Protein AF-A0A0F9J6Z3-F1 (afdb_monomer_lite)

Radius of gyration: 13.73 Å; chains: 1; bounding box: 33×37×26 Å

Secondary structure (DSSP, 8-state):
--TT-EEEE-HHHHHHHS--STTSS-SSHHHHHHHHSTTGGGT-EEEEE-TTT-PEEEEE----SS-------GGGTEEE-TTS-EEE-

Structure (mmCIF, N/CA/C/O backbone):
data_AF-A0A0F9J6Z3-F1
#
_entry.id   AF-A0A0F9J6Z3-F1
#
loop_
_atom_site.group_PDB
_atom_site.id
_atom_site.type_symbol
_atom_site.label_atom_id
_atom_site.label_alt_id
_atom_site.label_comp_id
_atom_site.label_asym_id
_atom_site.label_entity_id
_atom_site.label_seq_id
_atom_site.pdbx_PDB_ins_code
_atom_site.Cartn_x
_atom_site.Cartn_y
_atom_site.Cartn_z
_atom_site.occupancy
_atom_site.B_iso_or_equiv
_atom_site.auth_seq_id
_atom_site.auth_comp_id
_atom_site.auth_asym_id
_atom_site.auth_atom_id
_atom_site.pdbx_PDB_model_num
ATOM 1 N N . MET A 1 1 ? -14.465 5.742 -2.129 1.00 79.44 1 MET A N 1
ATOM 2 C CA . MET A 1 1 ? -14.095 5.803 -0.704 1.00 79.44 1 MET A CA 1
ATOM 3 C C . MET A 1 1 ? -13.954 7.263 -0.294 1.00 79.44 1 MET A C 1
ATOM 5 O O . MET A 1 1 ? -13.335 8.014 -1.048 1.00 79.44 1 MET A O 1
ATOM 9 N N . LYS A 1 2 ? -14.589 7.681 0.800 1.00 85.12 2 LYS A N 1
ATOM 10 C CA . LYS A 1 2 ? -14.528 9.024 1.407 1.00 85.12 2 LYS A CA 1
ATOM 11 C C . LYS A 1 2 ? -13.393 9.093 2.444 1.00 85.12 2 LYS A C 1
ATOM 13 O O . LYS A 1 2 ? -12.973 8.039 2.915 1.00 85.12 2 LYS A O 1
ATOM 18 N N . PRO A 1 3 ? -12.878 10.285 2.798 1.00 83.50 3 PRO A N 1
ATOM 19 C CA . PRO A 1 3 ? -11.942 10.420 3.914 1.00 83.50 3 PRO A CA 1
ATOM 20 C C . PRO A 1 3 ? -12.490 9.773 5.196 1.00 83.50 3 PRO A C 1
ATOM 22 O O . PRO A 1 3 ? -13.671 9.919 5.506 1.00 83.50 3 PRO A O 1
ATOM 25 N N . GLY A 1 4 ? -11.642 9.033 5.908 1.00 80.19 4 GLY A N 1
ATOM 26 C CA . GLY A 1 4 ? -11.999 8.272 7.108 1.00 80.19 4 GLY A CA 1
ATOM 27 C C . GLY A 1 4 ? -12.577 6.877 6.842 1.00 80.19 4 GLY A C 1
ATOM 28 O O . GLY A 1 4 ? -12.738 6.105 7.783 1.00 80.19 4 GLY A O 1
ATOM 29 N N . GLU A 1 5 ? -12.866 6.524 5.587 1.00 86.75 5 GLU A N 1
ATOM 30 C CA . GLU A 1 5 ? -13.270 5.164 5.228 1.00 86.75 5 GLU A CA 1
ATOM 31 C C . GLU A 1 5 ? -12.047 4.264 4.998 1.00 86.75 5 GLU A C 1
ATOM 33 O O . GLU A 1 5 ? -11.008 4.695 4.480 1.00 86.75 5 GLU A O 1
ATOM 38 N N . CYS A 1 6 ? -12.219 2.988 5.346 1.00 91.00 6 CYS A N 1
ATOM 39 C CA . CYS A 1 6 ? -11.231 1.937 5.152 1.00 91.00 6 CYS A CA 1
ATOM 40 C C . CYS A 1 6 ? -11.823 0.784 4.340 1.00 91.00 6 CYS A C 1
ATOM 42 O O . CYS A 1 6 ? -12.992 0.426 4.493 1.00 91.00 6 CYS A O 1
ATOM 44 N N . LEU A 1 7 ? -10.977 0.161 3.531 1.00 93.69 7 LEU A N 1
ATOM 45 C CA . LEU A 1 7 ? -11.258 -1.051 2.783 1.00 93.69 7 LEU A CA 1
ATOM 46 C C . LEU A 1 7 ? -10.238 -2.116 3.180 1.00 93.69 7 LEU A C 1
ATOM 48 O O . LEU A 1 7 ? -9.037 -1.886 3.079 1.00 93.69 7 LEU A O 1
ATOM 52 N N . ARG A 1 8 ? -10.711 -3.292 3.594 1.00 95.38 8 ARG A N 1
ATOM 53 C CA . ARG A 1 8 ? -9.857 -4.470 3.776 1.00 95.38 8 ARG A CA 1
ATOM 54 C C . ARG A 1 8 ? -9.916 -5.328 2.517 1.00 95.38 8 ARG A C 1
ATOM 56 O O . ARG A 1 8 ? -11.002 -5.658 2.045 1.00 95.38 8 ARG A O 1
ATOM 63 N N . VAL A 1 9 ? -8.751 -5.686 1.994 1.00 95.38 9 VAL A N 1
ATOM 64 C CA . VAL A 1 9 ? -8.584 -6.516 0.802 1.00 95.38 9 VAL A CA 1
ATOM 65 C C . VAL A 1 9 ? -7.774 -7.747 1.178 1.00 95.38 9 VAL A C 1
ATOM 67 O O . VAL A 1 9 ? -6.743 -7.635 1.840 1.00 95.38 9 VAL A O 1
ATOM 70 N N . SER A 1 10 ? -8.228 -8.921 0.735 1.00 96.12 10 SER A N 1
ATOM 71 C CA . SER A 1 10 ? -7.489 -10.161 0.963 1.00 96.12 10 SER A CA 1
ATOM 72 C C . SER A 1 10 ? -6.080 -10.065 0.388 1.00 96.12 10 SER A C 1
ATOM 74 O O . SER A 1 10 ? -5.907 -9.635 -0.756 1.00 96.12 10 SER A O 1
ATOM 76 N N . ARG A 1 11 ? -5.084 -10.535 1.144 1.00 92.12 11 ARG A N 1
ATOM 77 C CA . ARG A 1 11 ? -3.679 -10.509 0.710 1.00 92.12 11 ARG A CA 1
ATOM 78 C C . ARG A 1 11 ? -3.461 -11.134 -0.667 1.00 92.12 11 ARG A C 1
ATOM 80 O O . ARG A 1 11 ? -2.750 -10.568 -1.481 1.00 92.12 11 ARG A O 1
ATOM 87 N N . PHE A 1 12 ? -4.116 -12.260 -0.956 1.00 93.50 12 PHE A N 1
ATOM 88 C CA . PHE A 1 12 ? -3.922 -12.988 -2.212 1.00 93.50 12 PHE A CA 1
ATOM 89 C C . PHE A 1 12 ? -4.421 -12.180 -3.410 1.00 93.50 12 PHE A C 1
ATOM 91 O O . PHE A 1 12 ? -3.698 -12.025 -4.388 1.00 93.50 12 PHE A O 1
ATOM 98 N N . VAL A 1 13 ? -5.614 -11.591 -3.282 1.00 93.75 13 VAL A N 1
ATOM 99 C CA . VAL A 1 13 ? -6.214 -10.728 -4.309 1.00 93.75 13 VAL A CA 1
ATOM 100 C C . VAL A 1 13 ? -5.368 -9.475 -4.520 1.00 93.75 13 VAL A C 1
ATOM 102 O O . VAL A 1 13 ? -5.143 -9.054 -5.650 1.00 93.75 13 VAL A O 1
ATOM 105 N N . PHE A 1 14 ? -4.877 -8.879 -3.432 1.00 92.69 14 PHE A N 1
A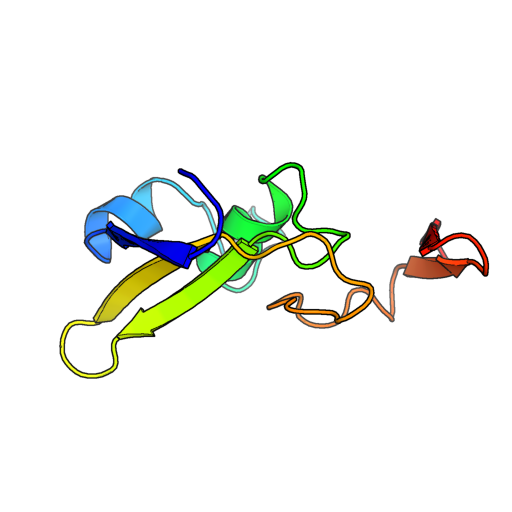TOM 106 C CA . PHE A 1 14 ? -4.068 -7.670 -3.509 1.00 92.69 14 PHE A CA 1
ATOM 107 C C . PHE A 1 14 ? -2.719 -7.927 -4.195 1.00 92.69 14 PHE A C 1
ATOM 109 O O . PHE A 1 14 ? -2.321 -7.183 -5.085 1.00 92.69 14 PHE A O 1
ATOM 116 N N . THR A 1 15 ? -2.029 -9.003 -3.817 1.00 90.44 15 THR A N 1
ATOM 117 C CA . THR A 1 15 ? -0.746 -9.405 -4.406 1.00 90.44 15 THR A CA 1
ATOM 118 C C . 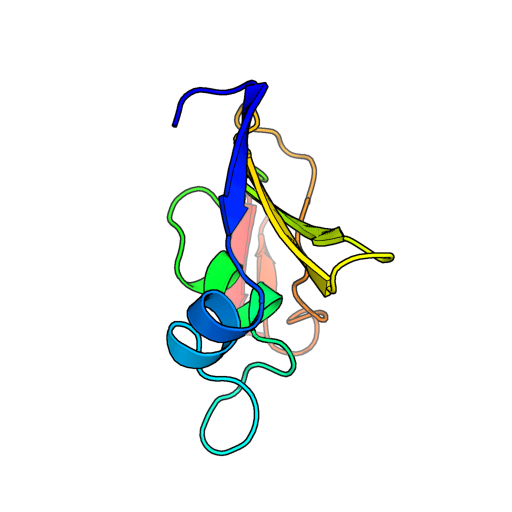THR A 1 15 ? -0.874 -9.779 -5.887 1.00 90.44 15 THR A C 1
ATOM 120 O O . THR A 1 15 ? 0.024 -9.472 -6.663 1.00 90.44 15 THR A O 1
ATOM 123 N N . GLU A 1 16 ? -1.983 -10.401 -6.298 1.00 91.00 16 GLU A N 1
ATOM 124 C CA . GLU A 1 16 ? -2.259 -10.706 -7.709 1.00 91.00 16 GLU A CA 1
ATOM 125 C C . GLU A 1 16 ? -2.544 -9.439 -8.534 1.00 91.00 16 GLU A C 1
ATOM 127 O O . GLU A 1 16 ? -2.100 -9.327 -9.675 1.00 91.00 16 GLU A O 1
ATOM 132 N N . ALA A 1 17 ? -3.242 -8.460 -7.949 1.00 90.31 17 ALA A N 1
ATOM 133 C CA . ALA A 1 17 ? -3.588 -7.210 -8.622 1.00 90.31 17 ALA A CA 1
ATOM 134 C C . ALA A 1 17 ? -2.395 -6.252 -8.804 1.00 90.31 17 ALA A C 1
ATOM 1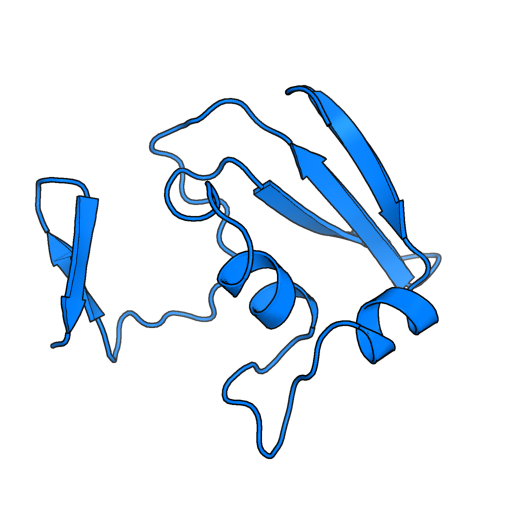36 O O . ALA A 1 17 ? -2.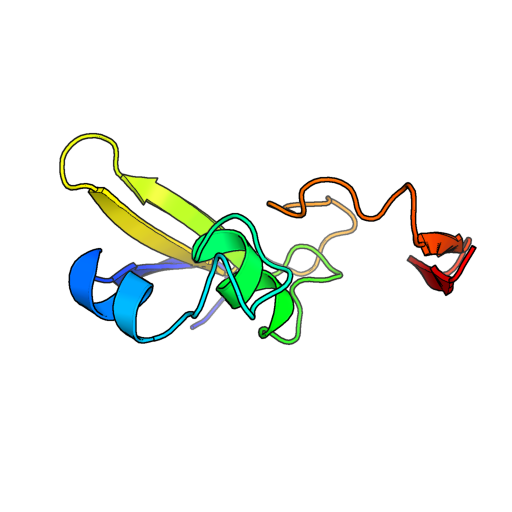384 -5.464 -9.752 1.00 90.31 17 ALA A O 1
ATOM 137 N N . PHE A 1 18 ? -1.398 -6.299 -7.914 1.00 89.19 18 PHE A N 1
ATOM 138 C CA . PHE A 1 18 ? -0.282 -5.351 -7.893 1.00 89.19 18 PHE A CA 1
ATOM 139 C C . PHE A 1 18 ? 1.069 -6.052 -8.039 1.00 89.19 18 PHE A C 1
ATOM 141 O O . PHE A 1 18 ? 1.644 -6.532 -7.066 1.00 89.19 18 PHE A O 1
ATOM 148 N N . ALA A 1 19 ? 1.600 -6.058 -9.266 1.00 83.06 19 ALA A N 1
ATOM 149 C CA . ALA A 1 19 ? 2.884 -6.674 -9.587 1.00 83.06 19 ALA A CA 1
ATOM 150 C C . ALA A 1 19 ? 4.073 -5.987 -8.882 1.00 83.06 19 ALA A C 1
ATOM 152 O O . ALA A 1 19 ? 4.290 -4.777 -8.995 1.00 83.06 19 ALA A O 1
ATOM 153 N N . PHE A 1 20 ? 4.895 -6.795 -8.220 1.00 85.19 20 PHE A N 1
ATOM 154 C CA . PHE A 1 20 ? 6.100 -6.404 -7.487 1.00 85.19 20 PHE A CA 1
ATOM 155 C C . PHE A 1 20 ? 7.195 -7.460 -7.718 1.00 85.19 20 PHE A C 1
ATOM 157 O O . PHE A 1 20 ? 6.898 -8.593 -8.100 1.00 85.19 20 PHE A O 1
ATOM 164 N N . GLY A 1 21 ? 8.461 -7.090 -7.524 1.00 81.00 21 GLY A N 1
ATOM 165 C CA . GLY A 1 21 ? 9.609 -7.897 -7.947 1.00 81.00 21 GLY A CA 1
ATOM 166 C C . GLY A 1 21 ? 9.784 -7.924 -9.471 1.00 81.00 21 GLY A C 1
ATOM 167 O O . GLY A 1 21 ? 9.020 -7.308 -10.205 1.00 81.00 21 GLY A O 1
ATOM 168 N N . TRP A 1 22 ? 10.799 -8.623 -9.984 1.00 74.56 22 TRP A N 1
ATOM 169 C CA . TRP A 1 22 ? 11.120 -8.616 -11.420 1.00 74.56 22 TRP A CA 1
ATOM 170 C C . TRP A 1 22 ? 9.936 -9.080 -12.301 1.00 74.56 22 TRP A C 1
ATOM 172 O O . TRP A 1 22 ? 9.382 -10.148 -12.030 1.00 74.56 22 TRP A O 1
ATOM 182 N N . PRO A 1 23 ? 9.563 -8.356 -13.381 1.00 82.62 23 PRO A N 1
ATOM 183 C CA . PRO A 1 23 ? 10.241 -7.206 -14.004 1.00 82.62 23 PRO A CA 1
ATOM 184 C C . PRO A 1 23 ? 9.778 -5.819 -13.503 1.00 82.62 23 PRO A C 1
ATOM 186 O O . PRO A 1 23 ? 10.109 -4.804 -14.110 1.00 82.62 23 PRO A O 1
ATOM 189 N N . SER A 1 24 ? 8.981 -5.759 -12.437 1.00 81.19 24 SER A N 1
ATOM 190 C CA . SER A 1 24 ? 8.549 -4.516 -11.793 1.00 81.19 24 SER A CA 1
ATOM 191 C C . SER A 1 24 ? 9.704 -3.830 -11.056 1.00 81.19 24 SER A C 1
ATOM 193 O O . SER A 1 24 ? 10.642 -4.476 -10.588 1.00 81.19 24 SER A O 1
ATOM 195 N N . ILE A 1 25 ? 9.607 -2.507 -10.921 1.00 80.38 25 ILE A N 1
ATOM 196 C CA . ILE A 1 25 ? 10.516 -1.694 -10.096 1.00 80.38 25 ILE A CA 1
ATOM 197 C C . ILE A 1 25 ? 10.086 -1.642 -8.623 1.00 80.38 25 ILE A C 1
ATOM 199 O O . ILE A 1 25 ? 10.786 -1.056 -7.804 1.00 80.38 25 ILE A O 1
ATOM 203 N N . TYR A 1 26 ? 8.909 -2.181 -8.298 1.00 82.62 26 TYR A N 1
ATOM 204 C CA . TYR A 1 26 ? 8.346 -2.123 -6.954 1.00 82.62 26 TYR A CA 1
ATOM 205 C C . TYR A 1 26 ? 8.817 -3.312 -6.120 1.00 82.62 26 TYR A C 1
ATOM 207 O O . TYR A 1 26 ? 8.739 -4.456 -6.566 1.00 82.62 26 TYR A O 1
ATOM 215 N N . GLU A 1 27 ? 9.261 -3.051 -4.895 1.00 84.69 27 GLU A N 1
ATOM 216 C CA . GLU A 1 27 ? 9.712 -4.071 -3.944 1.00 84.69 27 GLU A CA 1
ATOM 217 C C . GLU A 1 27 ? 8.538 -4.752 -3.238 1.00 84.69 27 GLU A C 1
ATOM 219 O O . GLU A 1 27 ? 8.626 -5.917 -2.854 1.00 84.69 27 GLU A O 1
ATOM 224 N N . THR A 1 28 ? 7.418 -4.038 -3.083 1.00 87.56 28 THR A N 1
ATOM 225 C CA . THR A 1 28 ? 6.219 -4.547 -2.409 1.00 87.56 28 THR A CA 1
ATOM 226 C C . THR A 1 28 ? 4.948 -4.249 -3.210 1.00 87.56 28 THR A C 1
ATOM 228 O O . THR A 1 28 ? 4.883 -3.245 -3.927 1.00 87.56 28 THR A O 1
ATOM 231 N N . PRO A 1 29 ? 3.890 -5.071 -3.070 1.00 88.81 29 PRO A N 1
ATOM 232 C CA . PRO A 1 29 ? 2.607 -4.792 -3.716 1.00 88.81 29 PRO A CA 1
ATOM 233 C C . PRO A 1 29 ? 1.957 -3.508 -3.173 1.00 88.81 29 PRO A C 1
ATOM 235 O O . PRO A 1 29 ? 1.256 -2.816 -3.905 1.00 88.81 29 PRO A O 1
ATOM 238 N N . ILE A 1 30 ? 2.217 -3.143 -1.909 1.00 89.94 30 ILE A N 1
ATOM 239 C CA . ILE A 1 30 ? 1.745 -1.881 -1.313 1.00 89.94 30 ILE A CA 1
ATOM 240 C C . ILE A 1 30 ? 2.372 -0.680 -2.032 1.00 89.94 30 ILE A C 1
ATOM 242 O O . ILE A 1 30 ? 1.662 0.262 -2.382 1.00 89.94 30 ILE A O 1
ATOM 246 N N . GLN A 1 31 ? 3.675 -0.732 -2.313 1.00 82.88 31 GLN A N 1
ATOM 247 C CA . GLN A 1 31 ? 4.361 0.311 -3.076 1.00 82.88 31 GLN A CA 1
ATOM 248 C C . GLN A 1 31 ? 3.787 0.437 -4.496 1.00 82.88 31 GLN A C 1
ATOM 250 O O . GLN A 1 31 ? 3.537 1.549 -4.971 1.00 82.88 31 GLN A O 1
ATOM 255 N N . ALA A 1 32 ? 3.543 -0.695 -5.163 1.00 85.56 32 ALA A N 1
ATOM 256 C CA . ALA A 1 32 ? 2.933 -0.730 -6.491 1.00 85.56 32 ALA A CA 1
ATOM 257 C C . ALA A 1 32 ? 1.516 -0.120 -6.493 1.00 85.56 32 ALA A C 1
ATOM 259 O O . ALA A 1 32 ? 1.188 0.691 -7.365 1.00 85.56 32 ALA A O 1
ATOM 260 N N . PHE A 1 33 ? 0.699 -0.441 -5.484 1.00 88.31 33 PHE A N 1
ATOM 261 C CA . PHE A 1 33 ? -0.619 0.162 -5.283 1.00 88.31 33 PHE A CA 1
ATOM 262 C C . PHE A 1 33 ? -0.533 1.676 -5.096 1.00 88.31 33 PHE A C 1
ATOM 264 O O . PHE A 1 33 ? -1.141 2.421 -5.864 1.00 88.31 33 PHE A O 1
ATOM 271 N N . LEU A 1 34 ? 0.243 2.150 -4.116 1.00 84.00 34 LEU A N 1
ATOM 272 C CA . LEU A 1 34 ? 0.330 3.580 -3.810 1.00 84.00 34 LEU A CA 1
ATOM 273 C C . LEU A 1 34 ? 0.847 4.382 -5.008 1.00 84.00 34 LEU A C 1
ATOM 275 O O . LEU A 1 34 ? 0.341 5.472 -5.271 1.00 84.00 34 LEU A O 1
ATOM 279 N N . SER A 1 35 ? 1.772 3.814 -5.784 1.00 79.50 35 SER A N 1
ATOM 280 C CA . SER A 1 35 ? 2.287 4.430 -7.012 1.00 79.50 35 SER A CA 1
ATOM 281 C C . SER A 1 35 ? 1.247 4.555 -8.129 1.00 79.50 35 SER A C 1
ATOM 283 O O . SER A 1 35 ? 1.398 5.397 -9.010 1.00 79.50 35 SER A O 1
ATOM 285 N N . SER A 1 36 ? 0.203 3.725 -8.110 1.00 82.50 36 SER A N 1
ATOM 286 C CA . SER A 1 36 ? -0.853 3.707 -9.130 1.00 82.50 36 SER A CA 1
ATOM 287 C C . SER A 1 36 ? -2.035 4.618 -8.784 1.00 82.50 36 SER A C 1
ATOM 289 O O . SER A 1 36 ? -2.879 4.898 -9.635 1.00 82.50 36 SER A O 1
ATOM 291 N N . MET A 1 37 ? -2.125 5.083 -7.536 1.00 82.00 37 MET A N 1
ATOM 292 C CA . MET A 1 37 ? -3.273 5.839 -7.048 1.00 82.00 37 MET A CA 1
ATOM 293 C C . MET A 1 37 ? -3.061 7.351 -7.182 1.00 82.00 37 MET A C 1
ATOM 295 O O . MET A 1 37 ? -2.137 7.939 -6.619 1.00 82.00 37 MET A O 1
ATOM 299 N N . MET A 1 38 ? -3.982 8.018 -7.883 1.00 74.25 38 MET A N 1
ATOM 300 C CA . MET A 1 38 ? -4.085 9.480 -7.851 1.00 74.25 38 MET A CA 1
ATOM 301 C C . MET A 1 38 ? -4.335 9.954 -6.424 1.00 74.25 38 MET A C 1
ATOM 303 O O . MET A 1 38 ? -5.197 9.401 -5.748 1.00 74.25 38 MET A O 1
ATOM 307 N N . GLY A 1 39 ? -3.658 11.005 -5.972 1.00 66.94 39 GLY A N 1
ATOM 308 C CA . GLY A 1 39 ? -3.821 11.481 -4.596 1.00 66.94 39 GLY A CA 1
ATOM 309 C C . GLY A 1 39 ? -2.692 11.036 -3.667 1.00 66.94 39 GLY A C 1
ATOM 310 O O . GLY A 1 39 ? -2.418 11.706 -2.676 1.00 66.94 39 GLY A O 1
ATOM 311 N N . SER A 1 40 ? -2.005 9.931 -3.988 1.00 69.50 40 SER A N 1
ATOM 312 C CA . SER A 1 40 ? -0.957 9.374 -3.121 1.00 69.50 40 SER A CA 1
ATOM 313 C C . SER A 1 40 ? 0.147 10.380 -2.838 1.00 69.50 40 SER A C 1
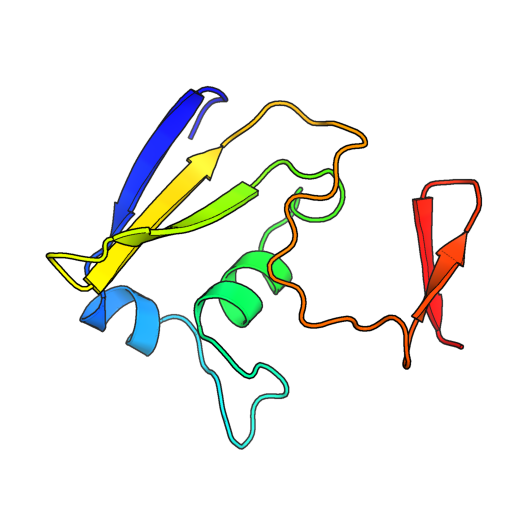ATOM 315 O O . SER A 1 40 ? 0.680 10.397 -1.733 1.00 69.50 40 SER A O 1
ATOM 317 N N . MET A 1 41 ? 0.432 11.271 -3.799 1.00 59.75 41 MET A N 1
ATOM 318 C CA . MET A 1 41 ? 1.479 12.272 -3.626 1.00 59.75 41 MET A CA 1
ATOM 319 C C . MET A 1 41 ? 1.192 13.353 -2.571 1.00 59.75 41 MET A C 1
ATOM 321 O O . MET A 1 41 ? 2.104 14.022 -2.085 1.00 59.75 41 MET A O 1
ATOM 325 N N . TRP A 1 42 ? -0.079 13.478 -2.187 1.00 63.81 42 TRP A N 1
ATOM 326 C CA . TRP A 1 42 ? -0.583 14.381 -1.152 1.00 63.81 42 TRP A CA 1
ATOM 327 C C . TRP A 1 42 ? -1.066 13.606 0.084 1.00 63.81 42 TRP A C 1
ATOM 329 O O . TRP A 1 42 ? -1.950 14.061 0.808 1.00 63.81 42 TRP A O 1
ATOM 339 N N . GLY A 1 43 ? -0.562 12.381 0.287 1.00 67.31 43 GLY A N 1
ATOM 340 C CA . GLY A 1 43 ? -0.872 11.579 1.472 1.00 67.31 43 GLY A CA 1
ATOM 341 C C . GLY A 1 43 ? -2.331 11.118 1.573 1.00 67.31 43 GLY A C 1
ATOM 342 O O . GLY A 1 43 ? -2.772 10.725 2.649 1.00 67.31 43 GLY A O 1
ATOM 343 N N . VAL A 1 44 ? -3.089 11.151 0.470 1.00 79.56 44 VAL A N 1
ATOM 344 C CA . VAL A 1 44 ? -4.526 10.808 0.455 1.00 79.56 44 VAL A CA 1
ATOM 345 C C . VAL A 1 44 ? -4.772 9.334 0.760 1.00 79.56 44 VAL A C 1
ATOM 347 O O . VAL A 1 44 ? -5.839 8.976 1.259 1.00 79.56 44 VAL A O 1
ATOM 350 N N . TRP A 1 45 ? -3.806 8.471 0.454 1.00 85.00 45 TRP A N 1
ATOM 351 C CA . TRP A 1 45 ? -3.931 7.029 0.616 1.00 85.00 45 TRP A CA 1
ATOM 352 C C . TRP A 1 45 ? -2.901 6.508 1.598 1.00 85.00 45 TRP A C 1
ATOM 354 O O . TRP A 1 45 ? -1.733 6.885 1.552 1.00 85.00 45 TRP A O 1
ATOM 364 N N . ARG A 1 46 ? -3.341 5.576 2.435 1.00 86.44 46 ARG A N 1
ATOM 365 C CA . ARG A 1 46 ? -2.482 4.745 3.270 1.00 86.44 46 ARG A CA 1
ATOM 366 C C . ARG A 1 46 ? -2.866 3.295 3.028 1.00 86.44 46 ARG A C 1
ATOM 368 O O . ARG A 1 46 ? -4.043 2.985 2.848 1.00 86.44 46 ARG A O 1
ATOM 375 N N . ALA A 1 47 ? -1.871 2.425 2.982 1.00 88.38 47 ALA A N 1
ATOM 376 C CA . ALA A 1 47 ? -2.067 0.995 2.832 1.00 88.38 47 ALA A CA 1
ATOM 377 C C . ALA A 1 47 ? -1.124 0.268 3.785 1.00 88.38 47 ALA A C 1
ATOM 379 O O . ALA A 1 47 ? 0.078 0.524 3.782 1.00 88.38 47 ALA A O 1
ATOM 380 N N . GLU A 1 48 ? -1.682 -0.612 4.608 1.00 90.75 48 GLU A N 1
ATOM 381 C CA . GLU A 1 48 ? -0.950 -1.332 5.648 1.00 90.75 48 GLU A CA 1
ATOM 382 C C . GLU A 1 48 ? -1.306 -2.805 5.631 1.00 90.75 48 GLU A C 1
ATOM 384 O O . GLU A 1 48 ? -2.430 -3.179 5.296 1.00 90.75 48 GLU A O 1
ATOM 389 N N . GLN A 1 49 ? -0.346 -3.637 6.015 1.00 91.19 49 GLN A N 1
ATOM 390 C CA . GLN A 1 49 ? -0.575 -5.059 6.174 1.00 91.19 49 GLN A CA 1
ATOM 391 C C . GLN A 1 49 ? -1.023 -5.360 7.604 1.00 91.19 49 GLN A C 1
ATOM 393 O O . GLN A 1 49 ? -0.342 -5.028 8.571 1.00 91.19 49 GLN A O 1
ATOM 398 N N . ASP A 1 50 ? -2.166 -6.019 7.727 1.00 92.50 50 ASP A N 1
ATOM 399 C CA . ASP A 1 50 ? -2.664 -6.579 8.973 1.00 92.50 50 ASP A CA 1
ATOM 400 C C . ASP A 1 50 ? -1.749 -7.736 9.408 1.00 92.50 50 ASP A C 1
ATOM 402 O O . ASP A 1 50 ? -1.540 -8.689 8.659 1.00 92.50 50 ASP A O 1
ATOM 406 N N . HIS A 1 51 ? -1.158 -7.653 10.601 1.00 90.00 51 HIS A N 1
ATOM 407 C CA . HIS A 1 51 ? -0.139 -8.614 11.039 1.00 90.00 51 HIS A CA 1
ATOM 408 C C . HIS A 1 51 ? -0.687 -10.011 11.362 1.00 90.00 51 HIS A C 1
ATOM 410 O O . HIS A 1 51 ? 0.073 -10.977 11.330 1.00 90.00 51 HIS A O 1
ATOM 416 N N . GLU A 1 52 ? -1.978 -10.133 11.675 1.00 91.94 52 GLU A N 1
ATOM 417 C CA . GLU A 1 52 ? -2.592 -11.417 12.025 1.00 91.94 52 GLU A CA 1
ATOM 418 C C . GLU A 1 52 ? -3.038 -12.171 10.773 1.00 91.94 52 GLU A C 1
ATOM 420 O O . GLU A 1 52 ? -2.801 -13.370 10.626 1.00 91.94 52 GLU A O 1
ATOM 425 N N . THR A 1 53 ? -3.680 -11.458 9.850 1.00 93.19 53 THR A N 1
ATOM 426 C CA . THR A 1 53 ? -4.293 -12.050 8.651 1.00 93.19 53 THR A CA 1
ATOM 427 C C . THR A 1 53 ? -3.399 -11.943 7.415 1.00 93.19 53 THR A C 1
ATOM 429 O O . THR A 1 53 ? -3.478 -12.758 6.491 1.00 93.19 53 THR A O 1
ATOM 432 N N . GLY A 1 54 ? -2.503 -10.958 7.393 1.00 90.94 54 GLY A N 1
ATOM 433 C CA . GLY A 1 54 ? -1.719 -10.568 6.227 1.00 90.94 54 GLY A CA 1
ATOM 434 C C . GLY A 1 54 ? -2.507 -9.755 5.200 1.00 90.94 54 GLY A C 1
ATOM 435 O O . GLY A 1 54 ? -1.918 -9.385 4.182 1.00 90.94 54 GLY A O 1
ATOM 436 N N . ASP A 1 55 ? -3.800 -9.505 5.433 1.00 95.75 55 ASP A N 1
ATOM 437 C CA . ASP A 1 55 ? -4.662 -8.716 4.554 1.00 95.75 55 ASP A CA 1
ATOM 438 C C . ASP A 1 55 ? -4.206 -7.261 4.486 1.00 95.75 55 ASP A C 1
ATOM 440 O O . ASP A 1 55 ? -3.572 -6.740 5.403 1.00 95.75 55 ASP A O 1
ATOM 444 N N . VAL A 1 56 ? -4.546 -6.587 3.391 1.00 94.75 56 VAL A N 1
ATOM 445 C CA . VAL A 1 56 ? -4.176 -5.187 3.191 1.00 94.75 56 VAL A CA 1
ATOM 446 C C . VAL A 1 56 ? -5.350 -4.294 3.559 1.00 94.75 56 VAL A C 1
ATOM 448 O O . VAL A 1 56 ? -6.450 -4.427 3.020 1.00 94.75 56 VAL A O 1
ATOM 451 N N . ILE A 1 57 ? -5.114 -3.369 4.481 1.00 94.19 57 ILE A N 1
ATOM 452 C CA . ILE A 1 57 ? -6.063 -2.340 4.889 1.00 94.19 57 ILE A CA 1
ATOM 453 C C . ILE A 1 57 ? -5.681 -1.051 4.171 1.00 94.19 57 ILE A C 1
ATOM 455 O O . ILE A 1 57 ? -4.600 -0.510 4.380 1.00 94.19 57 ILE A O 1
ATOM 459 N N . ILE A 1 58 ? -6.582 -0.562 3.327 1.00 92.25 58 ILE A N 1
ATOM 460 C CA . ILE A 1 58 ? -6.439 0.675 2.566 1.00 92.25 58 ILE A CA 1
ATOM 461 C C . ILE A 1 58 ? -7.342 1.721 3.207 1.00 92.25 58 ILE A C 1
ATOM 463 O O . ILE A 1 58 ? -8.545 1.496 3.322 1.00 92.25 58 ILE A O 1
ATOM 467 N N . SER A 1 59 ? -6.806 2.875 3.579 1.00 90.19 59 SER A N 1
ATOM 468 C CA . SER A 1 59 ? -7.584 3.985 4.130 1.00 90.19 59 SER A CA 1
ATOM 469 C C . SER A 1 59 ? -7.441 5.241 3.283 1.00 90.19 59 SER A C 1
ATOM 471 O O . SER A 1 59 ? -6.384 5.507 2.701 1.00 90.19 59 SER A O 1
ATOM 473 N N . ARG A 1 60 ? -8.527 6.021 3.208 1.00 86.00 60 ARG A N 1
ATOM 474 C CA . ARG A 1 60 ? -8.506 7.351 2.593 1.00 86.00 60 ARG A CA 1
ATOM 475 C C . ARG A 1 60 ? -8.420 8.426 3.670 1.00 86.00 60 ARG A C 1
ATOM 477 O O . ARG A 1 60 ? -9.234 8.453 4.588 1.00 86.00 60 ARG A O 1
ATOM 484 N N . HIS A 1 61 ? -7.476 9.338 3.515 1.00 81.19 61 HIS A N 1
ATOM 485 C CA . HIS A 1 61 ? -7.279 10.505 4.365 1.00 81.19 61 HIS A CA 1
ATOM 486 C C . HIS A 1 61 ? -7.659 11.787 3.613 1.00 81.19 61 HIS A C 1
ATOM 488 O O . HIS A 1 61 ? -7.880 11.768 2.397 1.00 81.19 61 HIS A O 1
ATOM 494 N N . GLU A 1 62 ? -7.791 12.894 4.346 1.00 77.81 62 GLU A N 1
ATOM 495 C CA . GLU A 1 62 ? -7.788 14.213 3.711 1.00 77.81 62 GLU A CA 1
ATOM 496 C C . GLU A 1 62 ? -6.417 14.475 3.085 1.00 77.81 62 GLU A C 1
ATOM 498 O O . GLU A 1 62 ? -5.400 13.960 3.560 1.00 77.81 62 GLU A O 1
ATOM 503 N N . GLU A 1 63 ? -6.402 15.257 2.006 1.00 68.12 63 GLU A N 1
ATOM 504 C CA . GLU A 1 63 ? -5.155 15.744 1.423 1.00 68.12 63 GLU A CA 1
ATOM 505 C C . GLU A 1 63 ? -4.360 16.473 2.500 1.00 68.12 63 GLU A C 1
ATOM 507 O O . GLU A 1 63 ? -4.875 17.345 3.202 1.00 68.12 63 GLU A O 1
ATOM 512 N N . SER A 1 64 ? -3.103 16.087 2.664 1.00 61.50 64 SER A N 1
ATOM 513 C CA . SER A 1 64 ? -2.233 16.729 3.632 1.00 61.50 64 SER A CA 1
ATOM 514 C C . SER A 1 64 ? -0.812 16.774 3.107 1.00 61.50 64 SER A C 1
ATOM 516 O O . SER A 1 64 ? -0.371 15.915 2.347 1.00 61.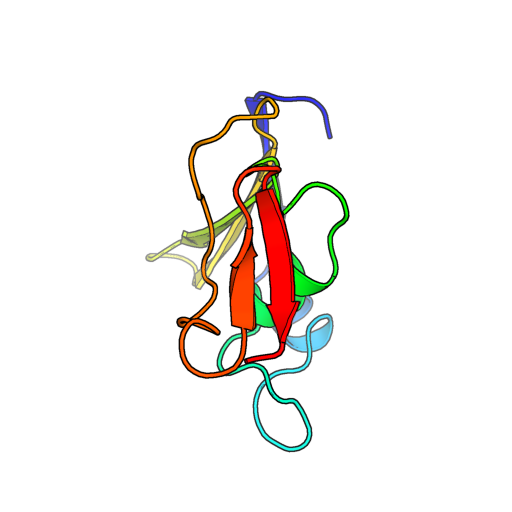50 64 SER A O 1
ATOM 518 N N . GLU A 1 65 ? -0.049 17.754 3.572 1.00 55.84 65 GLU A N 1
ATOM 519 C CA . GLU A 1 65 ? 1.385 17.821 3.288 1.00 55.84 65 GLU A CA 1
ATOM 520 C C . GLU A 1 65 ? 2.164 16.666 3.947 1.00 55.84 65 GLU A C 1
ATOM 522 O O . GLU A 1 65 ? 3.344 16.463 3.644 1.00 55.84 65 GLU A O 1
ATOM 527 N N . LYS A 1 66 ? 1.517 15.887 4.834 1.00 49.31 66 LYS A N 1
ATOM 528 C CA . LYS A 1 66 ? 2.118 14.715 5.467 1.00 49.31 66 LYS A CA 1
ATOM 529 C C . LYS A 1 66 ? 2.261 13.587 4.456 1.00 49.31 66 LYS A C 1
ATOM 531 O O . LYS A 1 66 ? 1.306 13.060 3.893 1.00 49.31 66 LYS A O 1
ATOM 536 N N . ILE A 1 67 ? 3.514 13.207 4.291 1.00 47.91 67 ILE A N 1
ATOM 537 C CA . ILE A 1 67 ? 3.968 12.089 3.490 1.00 47.91 67 ILE A CA 1
ATOM 538 C C . ILE A 1 67 ? 3.531 10.784 4.181 1.00 47.91 67 ILE A C 1
ATOM 540 O O . ILE A 1 67 ? 4.105 10.398 5.194 1.00 47.91 67 ILE A O 1
ATOM 544 N N . TYR A 1 68 ? 2.514 10.106 3.642 1.00 49.00 68 TYR A N 1
ATOM 545 C CA . TYR A 1 68 ? 2.116 8.744 4.045 1.00 49.00 68 TYR A CA 1
ATOM 546 C C . TYR A 1 68 ? 2.652 7.681 3.075 1.00 49.00 68 TYR A C 1
ATOM 548 O O . TYR A 1 68 ? 2.034 6.634 2.875 1.00 49.00 68 TYR A O 1
ATOM 556 N N . TYR A 1 69 ? 3.776 7.957 2.412 1.00 49.94 69 TYR A N 1
ATOM 557 C CA . TYR A 1 69 ? 4.326 7.002 1.464 1.00 49.94 69 TYR A CA 1
ATOM 558 C C . TYR A 1 69 ? 4.882 5.767 2.184 1.00 49.94 69 TYR A C 1
ATOM 560 O O . TYR A 1 69 ? 5.690 5.874 3.102 1.00 49.94 69 TYR A O 1
ATOM 568 N N . VAL A 1 70 ? 4.511 4.596 1.664 1.00 38.88 70 VAL A N 1
ATOM 569 C CA . VAL A 1 70 ? 5.392 3.424 1.571 1.00 38.88 70 VAL A CA 1
ATOM 570 C C . VAL A 1 70 ? 6.045 3.489 0.184 1.00 38.88 70 VAL A C 1
ATOM 572 O O . VAL A 1 70 ? 5.813 2.652 -0.682 1.00 38.88 70 VAL A O 1
ATOM 575 N N . ASP A 1 71 ? 6.755 4.579 -0.086 1.00 45.09 71 ASP A N 1
ATOM 576 C CA . ASP A 1 71 ? 7.694 4.655 -1.199 1.00 45.09 71 ASP A CA 1
ATOM 577 C C . ASP A 1 71 ? 9.036 4.331 -0.537 1.00 45.09 71 ASP A C 1
ATOM 579 O O . ASP A 1 71 ? 9.445 5.079 0.351 1.00 45.09 71 ASP A O 1
ATOM 583 N N . PRO A 1 72 ? 9.681 3.190 -0.826 1.00 43.16 72 PRO A N 1
ATOM 584 C CA . PRO A 1 72 ? 11.083 3.027 -0.505 1.00 43.16 72 PRO A CA 1
ATOM 585 C C . PRO A 1 72 ? 11.815 4.086 -1.328 1.00 43.16 72 PRO A C 1
ATOM 587 O O . PRO A 1 72 ? 12.015 3.936 -2.531 1.00 43.16 72 PRO A O 1
ATOM 590 N N . ASP A 1 73 ? 12.073 5.210 -0.669 1.00 46.91 73 ASP A N 1
ATOM 591 C CA . ASP A 1 73 ? 12.839 6.370 -1.093 1.00 46.91 73 ASP A CA 1
ATOM 592 C C . ASP A 1 73 ? 13.346 6.333 -2.534 1.00 46.91 73 ASP A C 1
ATOM 594 O O . ASP A 1 73 ? 14.499 6.016 -2.844 1.00 46.91 73 ASP A O 1
ATOM 598 N N . ARG A 1 74 ? 12.504 6.847 -3.428 1.00 49.09 74 ARG A N 1
ATOM 599 C CA . ARG A 1 74 ? 12.931 7.438 -4.694 1.00 49.09 74 ARG A CA 1
ATOM 600 C C . ARG A 1 74 ? 13.838 8.661 -4.511 1.00 49.09 74 ARG A C 1
ATOM 602 O O . ARG A 1 74 ? 14.195 9.260 -5.518 1.00 49.09 74 ARG A O 1
ATOM 609 N N . GLU A 1 75 ? 14.264 9.023 -3.295 1.00 50.81 75 GLU A N 1
ATOM 610 C CA . GLU A 1 75 ? 15.186 10.141 -3.025 1.00 50.81 75 GLU A CA 1
ATOM 611 C C . GLU A 1 75 ? 16.480 10.081 -3.854 1.00 50.81 75 GLU A C 1
ATOM 613 O O . GLU A 1 75 ? 17.068 11.116 -4.184 1.00 50.81 75 GLU A O 1
ATOM 618 N N . HIS A 1 76 ? 16.917 8.871 -4.220 1.00 50.19 76 HIS A N 1
ATOM 619 C CA . HIS A 1 76 ? 18.075 8.650 -5.083 1.00 50.19 76 HIS A CA 1
ATOM 620 C C . HIS A 1 76 ? 17.804 8.952 -6.572 1.00 50.19 76 HIS A C 1
ATOM 622 O O . HIS A 1 76 ? 18.742 9.242 -7.311 1.00 50.19 76 HIS A O 1
ATOM 628 N N . LEU A 1 77 ? 16.543 8.918 -7.014 1.00 45.59 77 LEU A N 1
ATOM 629 C CA . LEU A 1 77 ? 16.117 9.148 -8.402 1.00 45.59 77 LEU A CA 1
ATOM 630 C C . LEU A 1 77 ? 15.413 10.494 -8.608 1.00 45.59 77 LEU A C 1
ATOM 632 O O . LEU A 1 77 ? 15.443 11.031 -9.713 1.00 45.59 77 LEU A O 1
ATOM 636 N N . PHE A 1 78 ? 14.763 11.029 -7.576 1.00 51.53 78 PHE A N 1
ATOM 637 C CA . PHE A 1 78 ? 13.901 12.200 -7.663 1.00 51.53 78 PHE A CA 1
ATOM 638 C C . PHE A 1 78 ? 14.122 13.133 -6.463 1.00 51.53 78 PHE A C 1
ATOM 640 O O . PHE A 1 78 ? 14.327 12.697 -5.332 1.00 51.53 78 PHE A O 1
ATOM 647 N N . LYS A 1 79 ? 14.100 14.441 -6.718 1.00 60.47 79 LYS A N 1
ATOM 648 C CA . LYS A 1 79 ? 14.155 15.520 -5.732 1.00 60.47 79 LYS A CA 1
ATOM 649 C C . LYS A 1 79 ? 12.793 16.211 -5.693 1.00 60.47 79 LYS A C 1
ATOM 651 O O . LYS A 1 79 ? 12.203 16.477 -6.736 1.00 60.47 79 LYS A O 1
ATOM 656 N N . ARG A 1 80 ? 12.313 16.538 -4.492 1.00 56.19 80 ARG A N 1
ATOM 657 C CA . ARG A 1 80 ? 11.102 17.345 -4.317 1.00 56.19 80 ARG A CA 1
ATOM 658 C C . ARG A 1 80 ? 11.413 18.836 -4.483 1.00 56.19 80 ARG A C 1
ATOM 660 O O . ARG A 1 80 ? 12.380 19.328 -3.894 1.00 56.19 80 ARG A O 1
ATOM 667 N N . THR A 1 81 ? 10.617 19.530 -5.285 1.00 69.19 81 THR A N 1
ATOM 668 C CA . THR A 1 81 ? 10.664 20.988 -5.477 1.00 69.19 81 THR A CA 1
ATOM 669 C C . THR A 1 81 ? 9.845 21.715 -4.406 1.00 69.19 81 THR A C 1
ATOM 671 O O . THR A 1 81 ? 9.073 21.094 -3.673 1.00 69.19 81 THR A O 1
ATOM 674 N N . GLU A 1 82 ? 10.022 23.036 -4.285 1.00 58.06 82 GLU A N 1
ATOM 675 C CA . GLU A 1 82 ? 9.330 23.863 -3.275 1.00 58.06 82 GLU A CA 1
ATOM 676 C C . GLU A 1 82 ? 7.800 23.854 -3.426 1.00 58.06 82 GLU A C 1
ATOM 678 O O . GLU A 1 82 ? 7.083 24.013 -2.444 1.00 58.06 82 GLU A O 1
ATOM 683 N N . ASP A 1 83 ? 7.294 23.609 -4.635 1.00 63.75 83 ASP A N 1
ATOM 684 C CA . ASP A 1 83 ? 5.863 23.486 -4.944 1.00 63.75 83 ASP A CA 1
ATOM 685 C C . ASP A 1 83 ? 5.306 22.062 -4.735 1.00 63.75 83 ASP A C 1
ATOM 687 O O . ASP A 1 83 ? 4.132 21.799 -4.991 1.00 63.75 83 ASP A O 1
ATOM 691 N N . GLY A 1 84 ? 6.142 21.131 -4.262 1.00 48.66 84 GLY A N 1
ATOM 692 C CA . GLY A 1 84 ? 5.764 19.753 -3.967 1.00 48.66 84 GLY A CA 1
ATOM 693 C C . GLY A 1 84 ? 5.858 18.780 -5.145 1.00 48.66 84 GLY A C 1
ATOM 694 O O . GLY A 1 84 ? 5.647 17.583 -4.916 1.00 48.66 84 GLY A O 1
ATOM 695 N N . THR A 1 85 ? 6.211 19.250 -6.347 1.00 56.47 85 THR A N 1
ATOM 696 C CA . THR A 1 85 ? 6.446 18.421 -7.542 1.00 56.47 85 THR A CA 1
ATOM 697 C C . THR A 1 85 ? 7.694 17.534 -7.371 1.00 56.47 85 THR A C 1
ATOM 699 O O . THR A 1 85 ? 8.590 17.819 -6.573 1.00 56.47 85 THR A O 1
ATOM 702 N N . LEU A 1 86 ? 7.751 16.404 -8.086 1.00 54.56 86 LEU A N 1
ATOM 703 C CA . LEU A 1 86 ? 8.926 15.526 -8.120 1.00 54.56 86 LEU A CA 1
ATOM 704 C C . LEU A 1 86 ? 9.706 15.752 -9.419 1.00 54.56 86 LEU A C 1
ATOM 706 O O . LEU A 1 86 ? 9.221 15.427 -10.502 1.00 54.56 86 LEU A O 1
ATOM 710 N N . GLU A 1 87 ? 10.929 16.262 -9.307 1.00 60.97 87 GLU A N 1
ATOM 711 C CA . GLU A 1 87 ? 11.876 16.375 -10.417 1.00 60.97 87 GLU A CA 1
ATOM 712 C C . GLU A 1 87 ? 12.860 15.211 -10.389 1.00 60.97 87 GLU A C 1
ATOM 714 O O . GLU A 1 87 ? 13.315 14.790 -9.328 1.00 60.97 87 GLU A O 1
ATOM 719 N N . ARG A 1 88 ? 13.215 14.673 -11.556 1.00 56.53 88 ARG A N 1
ATOM 720 C CA . ARG A 1 88 ? 14.259 13.648 -11.648 1.00 56.53 88 ARG A CA 1
ATOM 721 C C . ARG A 1 88 ? 15.618 14.289 -11.345 1.00 56.53 88 ARG A C 1
ATOM 723 O O . ARG A 1 88 ? 15.903 15.353 -11.887 1.00 56.53 88 ARG A O 1
ATOM 730 N N . ARG A 1 89 ? 16.417 13.659 -10.480 1.00 56.34 89 ARG A N 1
ATOM 731 C CA . ARG A 1 89 ? 17.806 14.077 -10.229 1.00 56.34 89 ARG A CA 1
ATOM 732 C C . ARG A 1 89 ? 18.683 13.896 -11.464 1.00 56.34 89 ARG A C 1
ATOM 734 O O . ARG A 1 89 ? 18.433 12.937 -12.233 1.00 56.34 89 ARG A O 1
#

Organism: NCBI:txid412755

Sequence (89 aa):
MKPGECLRVSRFVFTEAFAFGWPSIYETPIQAFLSSMMGSMWGVWRAEQDHETGDVIISRHEESEKIYYVDPDREHLFKRTEDGTLERR

Foldseek 3Di:
DDAPDKDKAQQVVLPVVADADPPDPHPDSQQSVLVPDDLLLQVQWAWDQDPPRRIIMIGGHPRHNDRRDPPPDPVVQWDADPVSDTDGD

pLDDT: mean 75.77, std 16.66, range [38.88, 96.12]